Protein AF-A0A6N7WDE3-F1 (afdb_monomer_lite)

Foldseek 3Di:
DDPVVLVVQLVVLVVVLVVVLCVVPPPPDPDDDDPVNVVVNVVSVVVSVVSNVVSVVVVVD

Sequence (61 aa):
MNISSLESKLNKSIDTFVDEIKLQYPEGSSEPVTADDINQLARQTCYVLDDFKKAILEFLK

Radius of gyration: 14.4 Å; chains: 1; bounding box: 32×12×41 Å

Structure (mmCIF, N/CA/C/O backbone):
data_AF-A0A6N7WDE3-F1
#
_entry.id   AF-A0A6N7WDE3-F1
#
loop_
_atom_site.group_PDB
_atom_site.id
_atom_site.type_symbol
_atom_site.label_atom_id
_atom_site.label_alt_id
_atom_site.label_comp_id
_atom_site.label_asym_id
_atom_site.label_entity_id
_atom_site.label_seq_id
_atom_site.pdbx_PDB_ins_code
_atom_site.Cartn_x
_atom_site.Cartn_y
_atom_site.Cartn_z
_atom_site.occupancy
_atom_site.B_iso_or_equiv
_atom_site.auth_seq_id
_atom_site.auth_comp_id
_atom_site.auth_asym_id
_atom_site.auth_atom_id
_atom_site.pdbx_PDB_model_num
ATOM 1 N N . MET A 1 1 ? -8.954 0.844 19.837 1.00 89.06 1 MET A N 1
ATOM 2 C CA . MET A 1 1 ? -7.532 1.174 19.525 1.00 89.06 1 MET A CA 1
ATOM 3 C C . MET A 1 1 ? -7.261 2.636 19.901 1.00 89.06 1 MET A C 1
ATOM 5 O O . MET A 1 1 ? -8.221 3.386 19.953 1.00 89.06 1 MET A O 1
ATOM 9 N N . ASN A 1 2 ? -6.024 3.063 20.202 1.00 95.31 2 ASN A N 1
ATOM 10 C CA . ASN A 1 2 ? -5.714 4.492 20.436 1.00 95.31 2 ASN A CA 1
ATOM 11 C C . ASN A 1 2 ? -5.079 5.151 19.194 1.00 95.31 2 ASN A C 1
ATOM 13 O O . ASN A 1 2 ? -4.689 4.449 18.262 1.00 95.31 2 ASN A O 1
ATOM 17 N N . ILE A 1 3 ? -4.985 6.486 19.1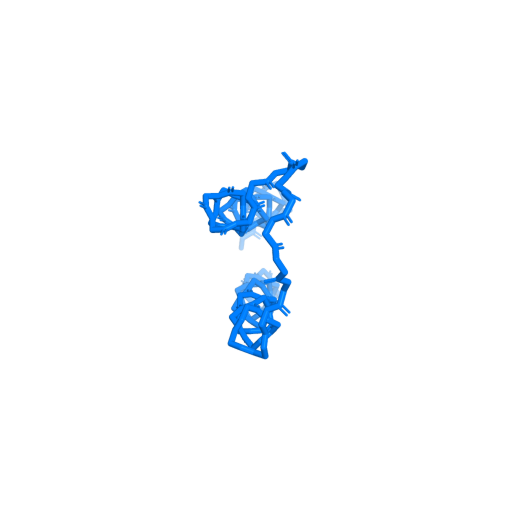78 1.00 97.00 3 ILE A N 1
ATOM 18 C CA . ILE A 1 3 ? -4.515 7.239 18.002 1.00 97.00 3 ILE A CA 1
ATOM 19 C C . ILE A 1 3 ? -3.082 6.868 17.598 1.00 97.00 3 ILE A C 1
ATOM 21 O O . ILE A 1 3 ? -2.829 6.630 16.424 1.00 97.00 3 ILE A O 1
ATOM 25 N N . SER A 1 4 ? -2.174 6.702 18.564 1.00 97.19 4 SER A N 1
ATOM 26 C CA . SER A 1 4 ? -0.783 6.307 18.303 1.00 97.19 4 SER A CA 1
ATOM 27 C C . SER A 1 4 ? -0.681 4.900 17.708 1.00 97.19 4 SER A C 1
ATOM 29 O O . SER A 1 4 ? 0.175 4.627 16.872 1.00 97.19 4 SER A O 1
ATOM 31 N N . SER A 1 5 ? -1.576 3.996 18.111 1.00 96.62 5 SER A N 1
ATOM 32 C CA . SER A 1 5 ? -1.654 2.640 17.558 1.00 96.62 5 SER A CA 1
ATOM 33 C C . SER A 1 5 ? -2.213 2.642 16.135 1.00 96.62 5 SER A C 1
ATOM 35 O O . SER A 1 5 ? -1.737 1.874 15.302 1.00 96.62 5 SER A 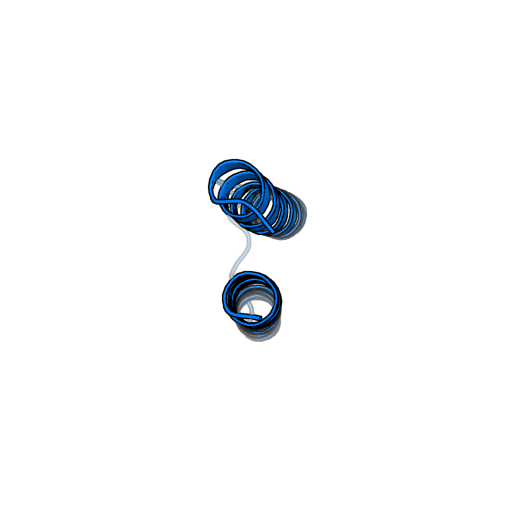O 1
ATOM 37 N N . LEU A 1 6 ? -3.198 3.504 15.845 1.00 97.94 6 LEU A N 1
ATOM 38 C CA . LEU A 1 6 ? -3.698 3.702 14.484 1.00 97.94 6 LEU A CA 1
ATOM 39 C C . LEU A 1 6 ? -2.585 4.250 13.587 1.00 97.94 6 LEU A C 1
ATOM 41 O O . LEU A 1 6 ? -2.310 3.664 12.548 1.00 97.94 6 LEU A O 1
ATOM 45 N N . GLU A 1 7 ? -1.910 5.316 14.016 1.00 98.12 7 GLU A N 1
ATOM 46 C CA . GLU A 1 7 ? -0.785 5.911 13.289 1.00 98.12 7 GLU A CA 1
ATOM 47 C C . GLU A 1 7 ? 0.312 4.878 13.004 1.00 98.12 7 GLU A C 1
ATOM 49 O O . GLU A 1 7 ? 0.746 4.735 11.864 1.00 98.12 7 GLU A O 1
ATOM 54 N N . SER A 1 8 ? 0.690 4.075 14.004 1.00 97.94 8 SER A N 1
ATOM 55 C CA . SER A 1 8 ? 1.670 3.001 13.822 1.00 97.94 8 SER A CA 1
ATOM 56 C C . SER A 1 8 ? 1.225 1.962 12.784 1.00 97.94 8 SER A C 1
ATOM 58 O O . SER A 1 8 ? 2.046 1.534 11.971 1.00 97.94 8 SER A O 1
ATOM 60 N N . LYS A 1 9 ? -0.059 1.575 12.765 1.00 97.81 9 LYS A N 1
ATOM 61 C CA . LYS A 1 9 ? -0.594 0.657 11.745 1.00 97.81 9 LYS A CA 1
ATOM 62 C C . LYS A 1 9 ? -0.567 1.276 10.347 1.00 97.81 9 LYS A C 1
ATOM 64 O O . LYS A 1 9 ? -0.131 0.606 9.417 1.00 97.81 9 LYS A O 1
ATOM 69 N N . LEU A 1 10 ? -0.998 2.530 10.204 1.00 98.19 10 LEU A N 1
ATOM 70 C CA . LEU A 1 10 ? -1.003 3.226 8.914 1.00 98.19 10 LEU A CA 1
ATOM 71 C C . LEU A 1 10 ? 0.420 3.391 8.368 1.00 98.19 10 LEU A C 1
ATOM 73 O O . LEU A 1 10 ? 0.669 3.037 7.219 1.00 98.19 10 LEU A O 1
ATOM 77 N N . ASN A 1 11 ? 1.365 3.828 9.205 1.00 98.25 11 ASN A N 1
ATOM 78 C CA . ASN A 1 11 ? 2.770 3.963 8.818 1.00 98.25 11 ASN A CA 1
ATOM 79 C C . ASN A 1 11 ? 3.363 2.617 8.397 1.00 98.25 11 ASN A C 1
ATOM 81 O O . ASN A 1 11 ? 3.970 2.525 7.339 1.00 98.25 11 ASN A O 1
ATOM 85 N N . LYS A 1 12 ? 3.090 1.541 9.145 1.00 97.75 12 LYS A N 1
ATOM 86 C CA . LYS A 1 12 ? 3.559 0.200 8.774 1.00 97.75 12 LYS A CA 1
ATOM 87 C C . LYS A 1 12 ? 3.025 -0.258 7.410 1.00 97.75 12 LYS A C 1
ATOM 89 O O . LYS A 1 12 ? 3.764 -0.874 6.642 1.00 97.75 12 LYS A O 1
ATOM 94 N N . SER A 1 13 ? 1.754 0.014 7.109 1.00 97.69 13 SER A N 1
ATOM 95 C CA . SER A 1 13 ? 1.168 -0.301 5.801 1.00 97.69 13 SER A CA 1
ATOM 96 C C . SER A 1 13 ? 1.820 0.512 4.674 1.00 97.69 13 SER A C 1
ATOM 98 O O . SER A 1 13 ? 2.047 -0.035 3.597 1.00 97.69 13 SER A O 1
ATOM 100 N N . ILE A 1 14 ? 2.182 1.778 4.922 1.00 97.81 14 ILE A N 1
ATOM 101 C CA . ILE A 1 14 ? 2.954 2.599 3.971 1.00 97.81 14 ILE A CA 1
ATOM 102 C C . ILE A 1 14 ? 4.348 2.021 3.761 1.00 97.81 14 ILE A C 1
ATOM 104 O O . ILE A 1 14 ? 4.746 1.838 2.616 1.00 97.81 14 ILE A O 1
ATOM 108 N N . ASP A 1 15 ? 5.075 1.730 4.839 1.00 97.69 15 ASP A N 1
ATOM 109 C CA . ASP A 1 15 ? 6.445 1.215 4.765 1.00 97.69 15 ASP A CA 1
ATOM 110 C C . ASP A 1 15 ? 6.484 -0.084 3.952 1.00 97.69 15 ASP A C 1
ATOM 112 O O . ASP A 1 15 ? 7.289 -0.222 3.036 1.00 97.69 15 ASP A O 1
ATOM 116 N N . THR A 1 16 ? 5.526 -0.983 4.202 1.00 96.31 16 THR A N 1
ATOM 117 C CA . THR A 1 16 ? 5.381 -2.237 3.446 1.00 96.31 16 THR A CA 1
ATOM 118 C C . THR A 1 16 ? 5.133 -1.970 1.958 1.00 96.31 16 THR A C 1
ATOM 120 O O . THR A 1 16 ? 5.816 -2.537 1.110 1.00 96.31 16 THR A O 1
ATOM 123 N N . PHE A 1 17 ? 4.202 -1.069 1.625 1.00 97.06 17 PHE A N 1
ATOM 124 C CA . PHE A 1 17 ? 3.937 -0.685 0.236 1.00 97.06 17 PHE A CA 1
ATOM 125 C C . PHE A 1 17 ? 5.184 -0.105 -0.447 1.00 97.06 17 PHE A C 1
ATOM 127 O O . PHE A 1 17 ? 5.501 -0.472 -1.577 1.00 97.06 17 PHE A O 1
ATOM 134 N N . VAL A 1 18 ? 5.906 0.788 0.232 1.00 95.88 18 VAL A N 1
ATOM 135 C CA . VAL A 1 18 ? 7.119 1.420 -0.300 1.00 95.88 18 VAL A CA 1
ATOM 136 C C . VAL A 1 18 ? 8.214 0.386 -0.544 1.00 95.88 18 VAL A C 1
ATOM 138 O O . VAL A 1 18 ? 8.855 0.438 -1.595 1.00 95.88 18 VAL A O 1
ATOM 141 N N . ASP A 1 19 ? 8.420 -0.545 0.384 1.00 94.94 19 ASP A N 1
ATOM 142 C CA . ASP A 1 19 ? 9.421 -1.603 0.246 1.00 94.94 19 ASP A CA 1
ATOM 143 C C . ASP A 1 19 ? 9.095 -2.530 -0.934 1.00 94.94 19 ASP A C 1
ATOM 145 O O . ASP A 1 19 ? 9.974 -2.823 -1.748 1.00 94.94 19 ASP A O 1
ATOM 149 N N . GLU A 1 20 ? 7.828 -2.926 -1.091 1.00 93.69 20 GLU A N 1
ATOM 150 C CA . GLU A 1 20 ? 7.385 -3.759 -2.215 1.00 93.69 20 GLU A CA 1
ATOM 151 C C . GLU A 1 20 ? 7.538 -3.039 -3.565 1.00 93.69 20 GLU A C 1
ATOM 153 O O . GLU A 1 20 ? 8.064 -3.611 -4.524 1.00 93.69 20 GLU A O 1
ATOM 158 N N . ILE A 1 21 ? 7.145 -1.763 -3.642 1.00 94.25 21 ILE A N 1
ATOM 159 C CA . ILE A 1 21 ? 7.272 -0.958 -4.864 1.00 94.25 21 ILE A CA 1
ATOM 160 C C . ILE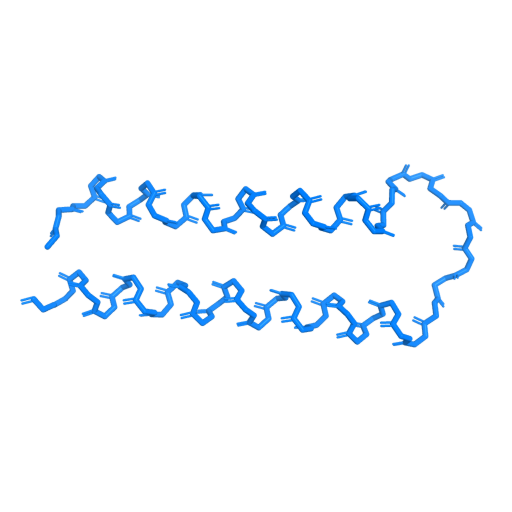 A 1 21 ? 8.734 -0.704 -5.221 1.00 94.25 21 ILE A C 1
ATOM 162 O O . ILE A 1 21 ? 9.081 -0.815 -6.390 1.00 94.25 21 ILE A O 1
ATOM 166 N N . LYS A 1 22 ? 9.609 -0.405 -4.255 1.00 92.81 22 LYS A N 1
ATOM 167 C CA . LYS A 1 22 ? 11.041 -0.190 -4.527 1.00 92.81 22 LYS A CA 1
ATOM 168 C C . LYS A 1 22 ? 11.750 -1.457 -4.987 1.00 92.81 22 LYS A C 1
ATOM 170 O O . LYS A 1 22 ? 12.654 -1.371 -5.816 1.00 92.81 22 LYS A O 1
ATOM 175 N N . LEU A 1 23 ? 11.363 -2.613 -4.446 1.00 90.06 23 LEU A N 1
ATOM 176 C CA . LEU A 1 23 ? 11.911 -3.902 -4.864 1.00 90.06 23 LEU A CA 1
ATOM 177 C C . LEU A 1 23 ? 11.549 -4.204 -6.323 1.00 90.06 23 LEU A C 1
ATOM 179 O O . LEU A 1 23 ? 12.369 -4.745 -7.062 1.00 90.06 23 LEU A O 1
ATOM 183 N N . GLN A 1 24 ? 10.327 -3.855 -6.727 1.00 88.69 24 GLN A N 1
ATOM 184 C CA . GLN A 1 24 ? 9.809 -4.171 -8.054 1.00 88.69 24 GLN A CA 1
ATOM 185 C C . GLN A 1 24 ? 10.120 -3.090 -9.103 1.00 88.69 24 GLN A C 1
ATOM 187 O O . GLN A 1 24 ? 10.337 -3.416 -10.266 1.00 88.69 24 GLN A O 1
ATOM 192 N N . TYR A 1 25 ? 10.205 -1.825 -8.689 1.00 90.12 25 TYR A N 1
ATOM 193 C CA . TYR A 1 25 ? 10.462 -0.656 -9.533 1.00 90.12 25 TYR A CA 1
ATOM 194 C C . TYR A 1 25 ? 11.615 0.172 -8.955 1.00 90.12 25 TYR A C 1
ATOM 196 O O . TYR A 1 25 ? 11.389 1.198 -8.303 1.00 90.12 25 TYR A O 1
ATOM 204 N N . PRO A 1 26 ? 12.867 -0.269 -9.160 1.00 89.81 26 PRO A N 1
ATOM 205 C CA . PRO A 1 26 ? 14.026 0.446 -8.654 1.00 89.81 26 PRO A CA 1
ATOM 206 C C . PRO A 1 26 ? 14.144 1.833 -9.296 1.00 89.81 26 PRO A C 1
ATOM 208 O O . PRO A 1 26 ? 14.041 2.004 -10.515 1.00 89.81 26 PRO A O 1
ATOM 211 N N . GLU A 1 27 ? 14.387 2.835 -8.455 1.00 88.88 27 GLU A N 1
ATOM 212 C CA . GLU A 1 27 ? 14.562 4.219 -8.887 1.00 88.88 27 GLU A CA 1
ATOM 213 C C . GLU A 1 27 ? 15.773 4.350 -9.824 1.00 88.88 27 GLU A C 1
ATOM 215 O O . GLU A 1 27 ? 16.840 3.787 -9.576 1.00 88.88 27 GLU A O 1
ATOM 220 N N . GLY A 1 28 ? 15.607 5.091 -10.922 1.00 88.88 28 GLY A N 1
ATOM 221 C CA . GLY A 1 28 ? 16.661 5.281 -11.922 1.00 88.88 28 GLY A CA 1
ATOM 222 C C . GLY A 1 28 ? 16.830 4.127 -12.916 1.00 88.88 28 GLY A C 1
ATOM 223 O O . GLY A 1 28 ? 17.749 4.186 -13.735 1.00 88.88 28 GLY A O 1
ATOM 224 N N . SER A 1 29 ? 15.960 3.109 -12.888 1.00 90.19 29 SER A N 1
ATOM 225 C CA . SER A 1 29 ? 15.907 2.104 -13.955 1.00 90.19 29 SER A CA 1
ATOM 226 C C . SER A 1 29 ? 15.608 2.753 -15.310 1.00 90.19 29 SER A C 1
ATOM 228 O O . SER A 1 29 ? 14.774 3.652 -15.423 1.00 90.19 29 SER A O 1
ATOM 230 N N . SER A 1 30 ? 16.297 2.282 -16.347 1.00 92.56 30 SER A N 1
ATOM 231 C CA . SER A 1 30 ? 16.079 2.670 -17.743 1.00 92.56 30 SER A CA 1
ATOM 232 C C . SER A 1 30 ? 15.223 1.660 -18.514 1.00 92.56 30 SER A C 1
ATOM 234 O O . SER A 1 30 ? 15.011 1.828 -19.718 1.00 92.56 30 SER A O 1
ATOM 236 N N . GLU A 1 31 ? 14.733 0.616 -17.843 1.00 93.38 31 GLU A N 1
ATOM 237 C CA . GLU A 1 31 ? 13.842 -0.367 -18.448 1.00 93.38 31 GLU A CA 1
ATOM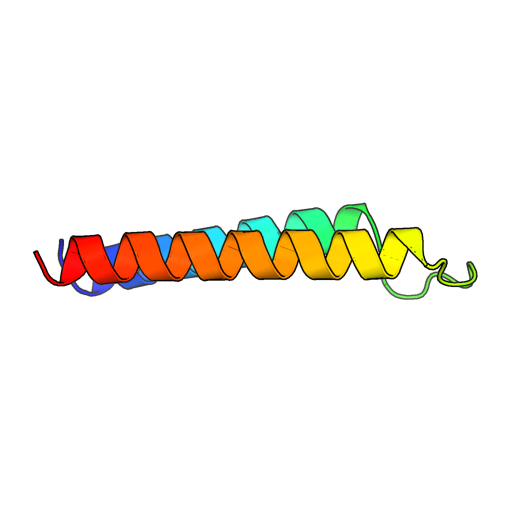 238 C C . GLU A 1 31 ? 12.471 0.260 -18.769 1.00 93.38 31 GLU A C 1
ATOM 240 O O . GLU A 1 31 ? 11.925 1.011 -17.955 1.00 93.38 31 GLU A O 1
ATOM 245 N N . PRO A 1 32 ? 11.893 -0.007 -19.956 1.00 93.62 32 PRO A N 1
ATOM 246 C CA . PRO A 1 32 ? 10.568 0.495 -20.297 1.00 93.62 32 PRO A CA 1
ATOM 247 C C . PRO A 1 32 ? 9.483 -0.070 -19.376 1.00 93.62 32 PRO A C 1
ATOM 249 O O . PRO A 1 32 ? 9.396 -1.280 -19.188 1.00 93.62 32 PRO A O 1
ATOM 252 N N . VAL A 1 33 ? 8.597 0.802 -18.892 1.00 93.44 33 VAL A N 1
ATOM 253 C CA . VAL A 1 33 ? 7.420 0.402 -18.108 1.00 93.44 33 VAL A CA 1
ATOM 254 C C . VAL A 1 33 ? 6.433 -0.362 -18.990 1.00 93.44 33 VAL A C 1
ATOM 256 O O . VAL A 1 33 ? 6.024 0.111 -20.055 1.00 93.44 33 VAL A O 1
ATOM 259 N N . THR A 1 34 ? 6.011 -1.529 -18.521 1.00 95.44 34 THR A N 1
ATOM 260 C CA . THR A 1 34 ? 4.996 -2.369 -19.156 1.00 95.44 34 THR A CA 1
ATOM 261 C C . THR A 1 34 ? 3.603 -2.111 -18.576 1.00 95.44 34 THR A C 1
ATOM 263 O O . THR A 1 34 ? 3.423 -1.502 -17.522 1.00 95.44 34 THR A O 1
ATOM 266 N N . ALA A 1 35 ? 2.568 -2.608 -19.258 1.00 96.56 35 ALA A N 1
ATOM 267 C CA . ALA A 1 35 ? 1.209 -2.563 -18.722 1.00 96.56 35 ALA A CA 1
ATOM 268 C C . ALA A 1 35 ? 1.055 -3.399 -17.437 1.00 96.56 35 ALA A C 1
ATOM 270 O O . ALA A 1 35 ? 0.228 -3.061 -16.589 1.00 96.56 35 ALA A O 1
ATOM 271 N N . ASP A 1 36 ? 1.829 -4.479 -17.282 1.00 94.81 36 ASP A N 1
ATOM 272 C CA . ASP A 1 36 ? 1.788 -5.300 -16.069 1.00 94.81 36 ASP A CA 1
ATOM 273 C C . ASP A 1 36 ? 2.354 -4.542 -14.865 1.00 94.81 36 ASP A C 1
ATOM 275 O O . ASP A 1 36 ? 1.737 -4.559 -13.801 1.00 94.81 36 ASP A O 1
ATOM 279 N N . ASP A 1 37 ? 3.421 -3.763 -15.065 1.00 94.12 37 ASP A N 1
ATOM 280 C CA . ASP A 1 37 ? 4.012 -2.914 -14.024 1.00 94.12 37 ASP A CA 1
ATOM 281 C C . ASP A 1 37 ? 2.993 -1.907 -13.469 1.00 94.12 37 ASP A C 1
ATOM 283 O O . ASP A 1 37 ? 2.804 -1.758 -12.258 1.00 94.12 37 ASP A O 1
ATOM 287 N N . ILE A 1 38 ? 2.243 -1.263 -14.369 1.00 95.31 38 ILE A N 1
ATOM 288 C CA . ILE A 1 38 ? 1.170 -0.329 -14.003 1.00 95.31 38 ILE A CA 1
ATOM 289 C C . ILE A 1 38 ? 0.056 -1.058 -13.239 1.00 95.31 38 ILE A C 1
ATOM 291 O O . ILE A 1 38 ? -0.419 -0.567 -12.211 1.00 95.31 38 ILE A O 1
ATOM 295 N N . ASN A 1 39 ? -0.356 -2.240 -13.705 1.00 96.62 39 ASN A N 1
ATOM 296 C CA . ASN A 1 39 ? -1.388 -3.039 -13.036 1.00 96.62 39 ASN A CA 1
ATOM 297 C C . ASN A 1 39 ? -0.950 -3.495 -11.642 1.00 96.62 39 ASN A C 1
ATOM 299 O O . ASN A 1 39 ? -1.756 -3.558 -10.713 1.00 96.62 39 ASN A O 1
ATOM 303 N N . GLN A 1 40 ? 0.321 -3.833 -11.480 1.00 94.44 40 GLN A N 1
ATOM 304 C CA . GLN A 1 40 ? 0.902 -4.237 -10.212 1.00 94.44 40 GLN A CA 1
ATOM 305 C C . GLN A 1 40 ? 0.999 -3.047 -9.242 1.00 94.44 40 GLN A C 1
ATOM 307 O O . GLN A 1 40 ? 0.573 -3.182 -8.096 1.00 94.44 40 GLN A O 1
ATOM 312 N N . LEU A 1 41 ? 1.426 -1.862 -9.700 1.00 95.75 41 LEU A N 1
ATOM 313 C CA . LEU A 1 41 ? 1.370 -0.626 -8.905 1.00 95.75 41 LEU A CA 1
ATOM 314 C C . LEU A 1 41 ? -0.068 -0.300 -8.461 1.00 95.75 41 LEU A C 1
ATOM 316 O O . LEU A 1 41 ? -0.308 0.024 -7.294 1.00 95.75 41 LEU A O 1
ATOM 320 N N . ALA A 1 42 ? -1.042 -0.429 -9.366 1.00 96.88 42 ALA A N 1
ATOM 321 C CA . ALA A 1 42 ? -2.453 -0.222 -9.050 1.00 96.88 42 ALA A CA 1
ATOM 322 C C . ALA A 1 42 ? -2.962 -1.224 -7.998 1.00 96.88 42 ALA A C 1
ATOM 324 O O . ALA A 1 42 ? -3.633 -0.824 -7.045 1.00 96.88 42 ALA A O 1
ATOM 325 N N . ARG A 1 43 ? -2.608 -2.512 -8.121 1.00 96.44 43 ARG A N 1
ATOM 326 C CA . ARG A 1 43 ? -2.955 -3.549 -7.131 1.00 96.44 43 ARG A CA 1
ATOM 327 C C . ARG A 1 43 ? -2.380 -3.232 -5.754 1.00 96.44 43 ARG A C 1
ATOM 329 O O . ARG A 1 43 ? -3.128 -3.233 -4.780 1.00 96.44 43 ARG A O 1
ATOM 336 N N . GLN A 1 44 ? -1.096 -2.889 -5.693 1.00 96.81 44 GLN A N 1
ATOM 337 C CA . GLN A 1 44 ? -0.430 -2.530 -4.442 1.00 96.81 44 GLN A CA 1
ATOM 338 C C . GLN A 1 44 ? -1.052 -1.293 -3.785 1.00 96.81 44 GLN A C 1
ATOM 340 O O . GLN A 1 44 ? -1.288 -1.268 -2.577 1.00 96.81 44 GLN A O 1
ATOM 345 N N . THR A 1 45 ? -1.436 -0.303 -4.594 1.00 97.75 45 THR A N 1
ATOM 346 C CA . THR A 1 45 ? -2.155 0.888 -4.117 1.00 97.75 45 THR A CA 1
ATOM 347 C C . THR A 1 45 ? -3.514 0.517 -3.514 1.00 97.75 45 THR A C 1
ATOM 349 O O . THR A 1 45 ? -3.888 1.003 -2.447 1.00 97.75 45 THR A O 1
ATOM 352 N N . CYS A 1 46 ? -4.264 -0.380 -4.157 1.00 97.94 46 CYS A N 1
ATOM 353 C CA . CYS A 1 46 ? -5.534 -0.859 -3.614 1.00 97.94 46 CYS A CA 1
ATOM 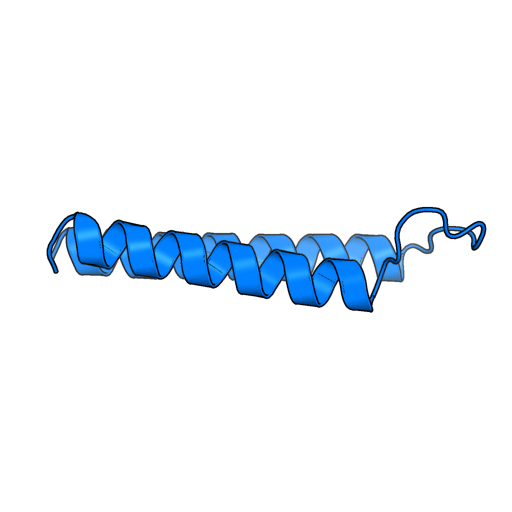354 C C . CYS A 1 46 ? -5.353 -1.608 -2.286 1.00 97.94 46 CYS A C 1
ATOM 356 O O . CYS A 1 46 ? -6.179 -1.439 -1.390 1.00 97.94 46 CYS A O 1
ATOM 358 N N . TYR A 1 47 ? -4.289 -2.401 -2.138 1.00 96.88 47 TYR A N 1
ATOM 359 C CA . TYR A 1 47 ? -4.015 -3.132 -0.898 1.00 96.88 47 TYR A CA 1
ATOM 360 C C . TYR A 1 47 ? -3.707 -2.197 0.270 1.00 96.88 47 TYR A C 1
ATOM 362 O O . TYR A 1 47 ? -4.348 -2.319 1.316 1.00 96.88 47 TYR A O 1
ATOM 370 N N . VAL A 1 48 ? -2.828 -1.207 0.085 1.00 98.31 48 VAL A N 1
ATOM 371 C CA . VAL A 1 48 ? -2.513 -0.252 1.162 1.00 98.31 48 VAL A CA 1
ATOM 372 C C . VAL A 1 48 ? -3.743 0.569 1.574 1.00 98.31 48 VAL A C 1
ATOM 374 O O . VAL A 1 48 ? -3.986 0.769 2.765 1.00 98.31 48 VAL A O 1
ATOM 377 N N . LEU A 1 49 ? -4.591 0.970 0.617 1.00 98.50 49 LEU A N 1
ATOM 378 C CA . LEU A 1 49 ? -5.842 1.682 0.909 1.00 98.50 49 LEU A CA 1
ATOM 379 C C . LEU A 1 49 ? -6.874 0.800 1.628 1.00 98.50 49 LEU A C 1
ATOM 381 O O . LEU A 1 49 ? -7.600 1.283 2.504 1.00 98.50 49 LEU A O 1
ATOM 385 N N . ASP A 1 50 ? -6.960 -0.484 1.278 1.00 98.44 50 ASP A N 1
ATOM 386 C CA . ASP A 1 50 ? -7.842 -1.430 1.964 1.00 98.44 50 ASP A CA 1
ATOM 387 C C . ASP A 1 50 ? -7.389 -1.665 3.411 1.00 98.44 50 ASP A C 1
ATOM 389 O O . ASP A 1 50 ? -8.221 -1.679 4.324 1.00 98.44 50 ASP A O 1
ATOM 393 N N . ASP A 1 51 ? -6.082 -1.753 3.646 1.00 98.12 51 ASP A N 1
ATOM 394 C CA . ASP A 1 51 ? -5.519 -1.880 4.990 1.00 98.12 51 ASP A CA 1
ATOM 395 C C . ASP A 1 51 ? -5.715 -0.614 5.828 1.00 98.12 51 ASP A C 1
ATOM 397 O O . ASP A 1 51 ? -6.101 -0.710 6.999 1.00 98.12 51 ASP A O 1
ATOM 401 N N . PHE A 1 52 ? -5.587 0.571 5.226 1.00 98.50 52 PHE A N 1
ATOM 402 C CA . PHE A 1 52 ? -5.960 1.827 5.882 1.00 98.50 52 PHE A CA 1
ATOM 403 C C . PHE A 1 52 ? -7.425 1.822 6.304 1.00 98.50 52 PHE A C 1
ATOM 405 O O . PHE A 1 52 ? -7.745 2.104 7.461 1.00 98.50 52 PHE A O 1
ATOM 412 N N . LYS A 1 53 ? -8.328 1.467 5.383 1.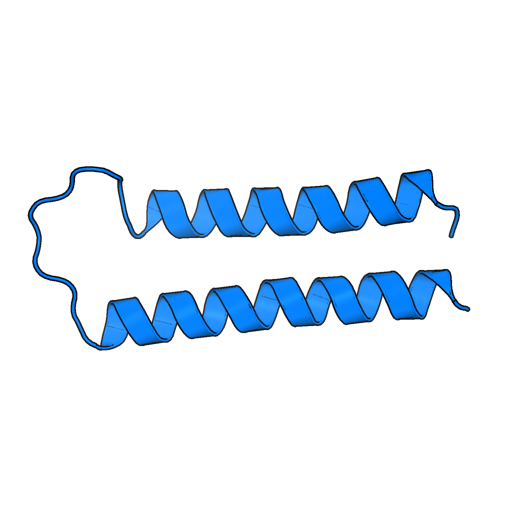00 98.44 53 LYS A N 1
ATOM 413 C CA . LYS A 1 53 ? -9.765 1.384 5.664 1.00 98.44 53 LYS A CA 1
ATOM 414 C C . LYS A 1 53 ? -10.037 0.429 6.828 1.00 98.44 53 LYS A C 1
ATOM 416 O O . LYS A 1 53 ? -10.790 0.789 7.732 1.00 98.44 53 LYS A O 1
ATOM 421 N N . LYS A 1 54 ? -9.426 -0.763 6.841 1.00 97.81 54 LYS A N 1
ATOM 422 C CA . LYS A 1 54 ? -9.568 -1.725 7.950 1.00 97.81 54 LYS A CA 1
ATOM 423 C C . LYS A 1 54 ? -9.096 -1.127 9.275 1.00 97.81 54 LYS A C 1
ATOM 425 O O . LYS A 1 54 ? -9.840 -1.193 10.252 1.00 97.81 54 LYS A O 1
ATOM 430 N N . ALA A 1 55 ? -7.909 -0.519 9.303 1.00 97.94 55 ALA A N 1
ATOM 431 C CA . ALA A 1 55 ? -7.336 0.062 10.515 1.00 97.94 55 ALA A CA 1
ATOM 432 C C . ALA A 1 55 ? -8.191 1.217 11.065 1.00 97.94 55 ALA A C 1
ATOM 434 O O . ALA A 1 55 ? -8.445 1.280 12.268 1.00 97.94 55 ALA A O 1
ATOM 435 N N . ILE A 1 56 ? -8.698 2.091 10.190 1.00 98.06 56 ILE A N 1
ATOM 436 C CA . ILE A 1 56 ? -9.589 3.196 10.569 1.00 98.06 56 ILE A CA 1
ATOM 437 C C . ILE A 1 56 ? -10.911 2.657 11.125 1.00 98.06 56 ILE A C 1
ATOM 439 O O . ILE A 1 56 ? -11.351 3.090 12.188 1.00 98.06 56 ILE A O 1
ATOM 443 N N . LEU A 1 57 ? -11.536 1.681 10.458 1.00 98.00 57 LEU A N 1
ATOM 444 C CA . LEU A 1 57 ? -12.778 1.072 10.945 1.00 98.00 57 LEU A CA 1
ATOM 445 C C . LEU A 1 57 ? -12.592 0.346 12.284 1.00 98.00 57 LEU A C 1
ATOM 447 O O . LEU A 1 57 ? -13.511 0.337 13.096 1.00 98.00 57 LEU A O 1
ATOM 451 N N . GLU A 1 58 ? -11.429 -0.261 12.525 1.00 96.81 58 GLU A N 1
ATOM 452 C CA . GLU A 1 58 ? -11.077 -0.864 13.816 1.00 96.81 58 GLU A CA 1
ATOM 453 C C . GLU A 1 58 ? -10.844 0.196 14.906 1.00 96.81 58 GLU A C 1
ATOM 455 O O . GLU A 1 58 ? -11.117 -0.059 16.073 1.00 96.81 58 GLU A O 1
ATOM 460 N N . PHE A 1 59 ? -10.352 1.386 14.552 1.00 97.62 59 PHE A N 1
ATOM 461 C CA . PHE A 1 59 ? -10.184 2.492 15.498 1.00 97.62 59 PHE A CA 1
ATOM 462 C C . PHE A 1 59 ? -11.514 3.118 15.924 1.00 97.62 59 PHE A C 1
ATOM 464 O O . PHE A 1 59 ? -11.653 3.516 17.077 1.00 97.62 59 PHE A O 1
ATOM 471 N N . LEU A 1 60 ? -12.472 3.203 14.998 1.00 96.62 60 LEU A N 1
ATOM 472 C CA . LEU A 1 60 ? -13.799 3.777 15.239 1.00 96.62 60 LEU A CA 1
ATOM 473 C C . LEU A 1 60 ? -14.739 2.857 16.038 1.00 96.62 60 LEU A C 1
ATOM 475 O O . LEU A 1 60 ? -15.800 3.314 16.461 1.00 96.62 60 LEU A O 1
ATOM 479 N N . LYS A 1 61 ? -14.382 1.579 16.198 1.00 91.06 61 LYS A N 1
ATOM 480 C CA . LYS A 1 61 ? -15.103 0.595 17.017 1.00 91.06 61 LYS A CA 1
ATOM 481 C C . LYS A 1 61 ? -14.545 0.552 18.436 1.00 91.06 61 LYS A C 1
ATOM 483 O O . LYS A 1 61 ? -15.377 0.395 19.353 1.00 91.06 61 LYS A O 1
#

Secondary structure (DSSP, 8-state):
--HHHHHHHHHHHHHHHHHHHHHHS-TT--SPPPHHHHHHHHHHHHHHHHHHHHHHHHH--

pLDDT: mean 95.56, std 2.92, range [88.69, 98.5]